Protein AF-R1I9J3-F1 (afdb_monomer_lite)

InterPro domains:
  IPR011990 Tetratricopeptide-like helical domain superfamily [G3DSA:1.25.40.10] (65-152)
  IPR011990 Tetratricopeptide-like helical domain superfamily [SSF48452] (68-140)

pLDDT: mean 86.49, std 15.7, range [35.75, 98.75]

Radius of gyration: 17.22 Å; chains: 1; bounding box: 37×26×60 Å

Structure (mmCIF, N/CA/C/O backbone):
data_AF-R1I9J3-F1
#
_entry.id   AF-R1I9J3-F1
#
loop_
_atom_site.group_PDB
_atom_site.id
_atom_site.type_symbol
_atom_site.label_atom_id
_atom_site.label_alt_id
_atom_site.label_comp_id
_atom_site.label_asym_id
_atom_site.label_entity_id
_atom_site.label_seq_id
_atom_site.pdbx_PDB_ins_code
_atom_site.Cartn_x
_atom_site.Cartn_y
_atom_site.Cartn_z
_atom_site.occupancy
_atom_site.B_iso_or_equiv
_atom_site.auth_seq_id
_atom_site.auth_comp_id
_atom_site.auth_asym_id
_atom_site.auth_atom_id
_atom_site.pdbx_PDB_model_num
ATOM 1 N N . MET A 1 1 ? 20.304 5.004 39.004 1.00 38.78 1 MET A N 1
ATOM 2 C CA . MET A 1 1 ? 19.943 3.640 39.435 1.00 38.78 1 MET A CA 1
ATOM 3 C C . MET A 1 1 ? 18.498 3.670 39.904 1.00 38.78 1 MET A C 1
ATOM 5 O O . MET A 1 1 ? 18.230 4.196 40.971 1.00 38.78 1 MET A O 1
ATOM 9 N N . VAL A 1 2 ? 17.581 3.205 39.056 1.00 35.75 2 VAL A N 1
ATOM 10 C CA . VAL A 1 2 ? 16.187 2.895 39.403 1.00 35.75 2 VAL A CA 1
ATOM 11 C C . VAL A 1 2 ? 15.937 1.510 38.824 1.00 35.75 2 VAL A C 1
ATOM 13 O O . VAL A 1 2 ? 16.112 1.295 37.626 1.00 35.75 2 VAL A O 1
ATOM 16 N N . THR A 1 3 ? 15.617 0.572 39.702 1.00 44.03 3 THR A N 1
ATOM 17 C CA . THR A 1 3 ? 15.319 -0.829 39.402 1.00 44.03 3 THR A CA 1
ATOM 18 C C . THR A 1 3 ? 13.827 -1.020 39.632 1.00 44.03 3 THR A C 1
ATOM 20 O O . THR A 1 3 ? 13.372 -0.599 40.685 1.00 44.03 3 THR A O 1
ATOM 23 N N . MET A 1 4 ? 13.100 -1.622 38.686 1.00 38.59 4 MET A N 1
ATOM 24 C CA . MET A 1 4 ? 11.904 -2.484 38.855 1.00 38.59 4 MET A CA 1
ATOM 25 C C . M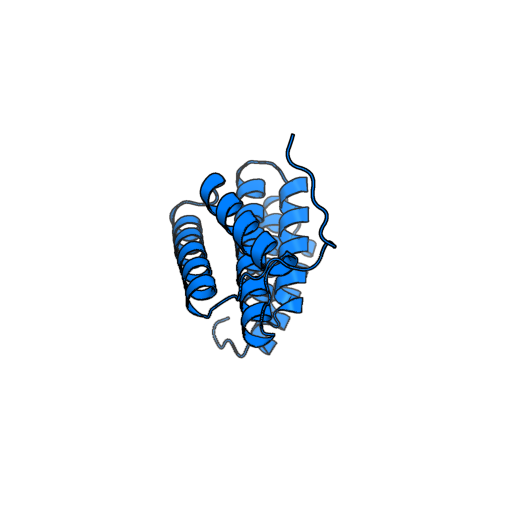ET A 1 4 ? 11.390 -2.812 37.435 1.00 38.59 4 MET A C 1
ATOM 27 O O . MET A 1 4 ? 11.070 -1.909 36.672 1.00 38.59 4 MET A O 1
ATOM 31 N N . THR A 1 5 ? 11.609 -4.021 36.906 1.00 52.53 5 THR A N 1
ATOM 32 C CA . THR A 1 5 ? 10.688 -5.182 36.939 1.00 52.53 5 THR A CA 1
ATOM 33 C C . THR A 1 5 ? 9.294 -4.910 36.356 1.00 52.53 5 THR A C 1
ATOM 35 O O . THR A 1 5 ? 8.484 -4.182 36.914 1.00 52.53 5 THR A O 1
ATOM 38 N N . GLY A 1 6 ? 8.980 -5.574 35.240 1.00 40.69 6 GLY A N 1
ATOM 39 C CA . GLY A 1 6 ? 7.630 -5.624 34.681 1.00 40.69 6 GLY A CA 1
ATOM 40 C C . GLY A 1 6 ? 7.613 -6.405 33.371 1.00 40.69 6 GLY A C 1
ATOM 41 O O . GLY A 1 6 ? 8.283 -6.023 32.422 1.00 40.69 6 GLY A O 1
ATOM 42 N N . LYS A 1 7 ? 6.906 -7.538 33.348 1.00 43.91 7 LYS A N 1
ATOM 43 C CA . LYS A 1 7 ? 6.732 -8.445 32.201 1.00 43.91 7 LYS A CA 1
ATOM 44 C C . LYS A 1 7 ? 6.439 -7.669 30.910 1.00 43.91 7 LYS A C 1
ATOM 46 O O . LYS A 1 7 ? 5.671 -6.716 30.959 1.00 43.91 7 LYS A O 1
ATOM 51 N N . GLY A 1 8 ? 6.988 -8.121 29.777 1.00 41.69 8 GLY A N 1
ATOM 52 C CA . GLY A 1 8 ? 6.741 -7.585 28.429 1.00 41.69 8 GLY A CA 1
ATOM 53 C C . GLY A 1 8 ? 5.302 -7.781 27.938 1.00 41.69 8 GLY A C 1
ATOM 54 O O . GLY A 1 8 ? 5.072 -8.436 26.928 1.00 41.69 8 GLY A O 1
ATOM 55 N N . GLY A 1 9 ? 4.335 -7.267 28.693 1.00 50.56 9 GLY A N 1
ATOM 56 C CA . GLY A 1 9 ? 2.970 -7.062 28.250 1.00 50.56 9 GLY A CA 1
ATOM 57 C C . GLY A 1 9 ? 2.849 -5.725 27.511 1.00 50.56 9 GLY A C 1
ATOM 58 O O . GLY A 1 9 ? 3.691 -4.842 27.707 1.00 50.56 9 GLY A O 1
ATOM 59 N N . PRO A 1 10 ? 1.820 -5.570 26.662 1.00 54.53 10 PRO A N 1
ATOM 60 C CA . PRO A 1 10 ? 1.532 -4.300 26.014 1.00 54.53 10 PRO A CA 1
ATOM 61 C C . PRO A 1 10 ? 1.416 -3.176 27.056 1.00 54.53 10 PRO A C 1
ATOM 63 O O . PRO A 1 10 ? 0.903 -3.387 28.159 1.00 54.53 10 PRO A O 1
ATOM 66 N N . LEU A 1 11 ? 1.914 -1.986 26.713 1.00 51.94 11 LEU A N 1
ATOM 67 C CA . LEU A 1 11 ? 1.723 -0.784 27.525 1.00 51.94 11 LEU A CA 1
ATOM 68 C C . LEU A 1 11 ? 0.212 -0.496 27.642 1.00 51.94 11 LEU A C 1
ATOM 70 O O . LEU A 1 11 ?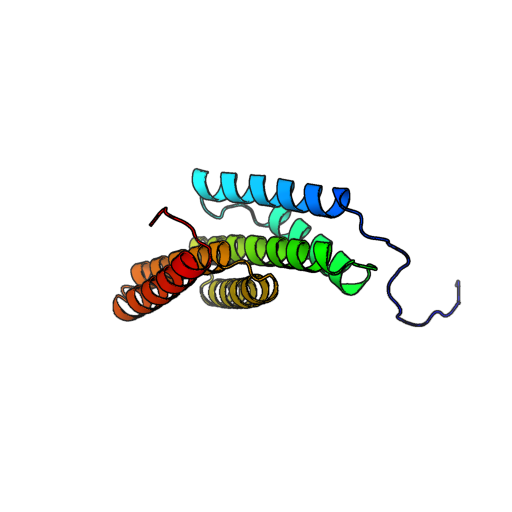 -0.546 -0.852 26.737 1.00 51.94 11 LEU A O 1
ATOM 74 N N . PRO A 1 12 ? -0.254 0.193 28.699 1.00 60.88 12 PRO A N 1
ATOM 75 C CA . PRO A 1 12 ? -1.664 0.546 28.880 1.00 60.88 12 PRO A CA 1
ATOM 76 C C . PRO A 1 12 ? -2.099 1.688 27.938 1.00 60.88 12 PRO A C 1
ATOM 78 O O . PRO A 1 12 ? -2.795 2.614 28.343 1.00 60.88 12 PRO A O 1
ATOM 81 N N . ILE A 1 13 ? -1.653 1.663 26.681 1.00 69.62 13 ILE A N 1
ATOM 82 C CA . ILE A 1 13 ? -2.106 2.573 25.635 1.00 69.62 13 ILE A CA 1
ATOM 83 C C . ILE A 1 13 ? -3.332 1.918 25.003 1.00 69.62 13 ILE A C 1
ATOM 85 O O . ILE A 1 13 ? -3.224 0.968 24.219 1.00 69.62 13 ILE A O 1
ATOM 89 N N . ASN A 1 14 ? -4.507 2.404 25.392 1.00 78.44 14 ASN A N 1
ATOM 90 C CA . ASN A 1 14 ? -5.755 2.066 24.724 1.00 78.44 14 ASN A CA 1
ATOM 91 C C . ASN A 1 14 ? -5.823 2.860 23.427 1.00 78.44 14 ASN A C 1
ATOM 93 O O . ASN A 1 14 ? -5.778 4.085 23.463 1.00 78.44 14 ASN A O 1
ATOM 97 N N . ILE A 1 15 ? -5.905 2.161 22.297 1.00 83.25 15 ILE A N 1
ATOM 98 C CA . ILE A 1 15 ? -5.995 2.830 21.000 1.00 83.25 15 ILE A CA 1
ATOM 99 C C . ILE A 1 15 ? -7.434 3.233 20.741 1.00 83.25 15 ILE A C 1
ATOM 101 O O . ILE A 1 15 ? -8.337 2.388 20.719 1.00 83.25 15 ILE A O 1
ATOM 105 N N . GLU A 1 16 ? -7.624 4.515 20.472 1.00 86.94 16 GLU A N 1
ATOM 106 C CA . GLU A 1 16 ? -8.917 5.076 20.148 1.00 86.94 16 GLU A CA 1
ATOM 107 C C . GLU A 1 16 ? -9.113 5.240 18.641 1.00 86.94 16 GLU A C 1
ATOM 109 O O . GLU A 1 16 ? -8.214 5.109 17.809 1.00 86.94 16 GLU A O 1
ATOM 114 N N . THR A 1 17 ? -10.357 5.529 18.264 1.00 89.94 17 THR A N 1
ATOM 115 C CA . THR A 1 17 ? -10.701 5.772 16.859 1.00 89.94 17 THR A CA 1
ATOM 116 C C . THR A 1 17 ? -10.001 7.017 16.306 1.00 89.94 17 THR A C 1
ATOM 118 O O . THR A 1 17 ? -9.671 7.022 15.120 1.00 89.94 17 THR A O 1
ATOM 121 N N . ALA A 1 18 ? -9.760 8.029 17.149 1.00 89.75 18 ALA A N 1
ATOM 122 C CA . ALA A 1 18 ? -9.068 9.261 16.778 1.00 89.75 18 ALA A CA 1
ATOM 123 C C . ALA A 1 18 ? -7.597 9.007 16.412 1.00 89.75 18 ALA A C 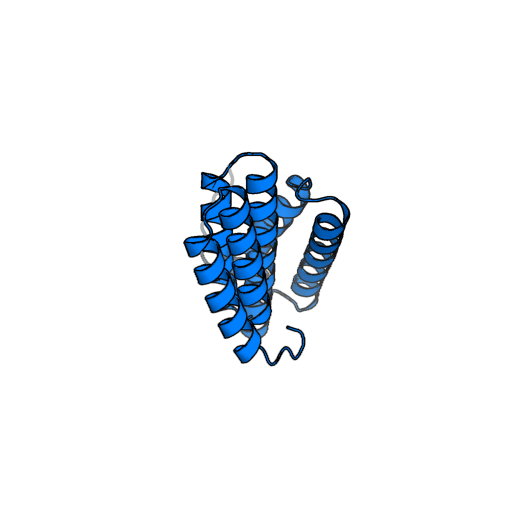1
ATOM 125 O O . ALA A 1 18 ? -7.174 9.427 15.340 1.00 89.75 18 ALA A O 1
ATOM 126 N N . ASP A 1 19 ? -6.867 8.210 17.205 1.00 88.56 19 ASP A N 1
ATOM 127 C CA . ASP A 1 19 ? -5.461 7.868 16.927 1.00 88.56 19 ASP A CA 1
ATOM 128 C C . ASP A 1 19 ? -5.284 7.240 15.536 1.00 88.56 19 ASP A C 1
ATOM 130 O O . ASP A 1 19 ? -4.354 7.547 14.788 1.00 88.56 19 ASP A O 1
ATOM 134 N N . VAL A 1 20 ? -6.203 6.341 15.172 1.00 92.12 20 VAL A N 1
ATOM 135 C CA . VAL A 1 20 ? -6.192 5.682 13.861 1.00 92.12 20 VAL A CA 1
ATOM 136 C C . VAL A 1 20 ? -6.599 6.654 12.753 1.00 92.12 20 VAL A C 1
ATOM 138 O O . VAL A 1 20 ? -6.000 6.625 11.679 1.00 92.12 20 VAL A O 1
ATOM 141 N N . ALA A 1 21 ? -7.580 7.525 13.006 1.00 93.44 21 ALA A N 1
ATOM 142 C CA . ALA A 1 21 ? -8.034 8.523 12.039 1.00 93.44 21 ALA A CA 1
ATOM 143 C C . ALA A 1 21 ? -6.932 9.540 11.694 1.00 93.44 21 ALA A C 1
ATOM 145 O O . ALA A 1 21 ? -6.765 9.879 10.523 1.00 93.44 21 ALA A O 1
ATOM 146 N N . ASP A 1 22 ? -6.132 9.964 12.673 1.00 92.31 22 ASP A N 1
ATOM 147 C CA . ASP A 1 22 ? -5.004 10.874 12.451 1.00 92.31 22 ASP A CA 1
ATOM 148 C C . ASP A 1 22 ? -3.932 10.242 11.556 1.00 92.31 22 ASP A C 1
ATOM 150 O O . ASP A 1 22 ? -3.393 10.887 10.650 1.00 92.31 22 ASP A O 1
ATOM 154 N N . LEU A 1 23 ? -3.651 8.950 11.751 1.00 94.00 23 LEU A N 1
ATOM 155 C CA . LEU A 1 23 ? -2.733 8.209 10.887 1.00 94.00 23 LEU A CA 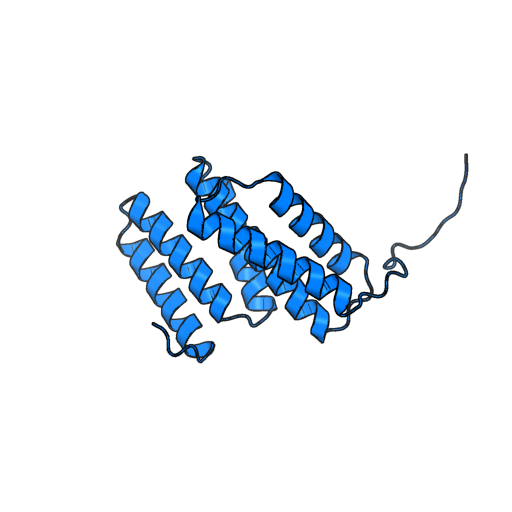1
ATOM 156 C C . LEU A 1 23 ? -3.297 8.040 9.473 1.00 94.00 23 LEU A C 1
ATOM 158 O O . LEU A 1 23 ? -2.574 8.252 8.502 1.00 94.00 23 LEU A O 1
ATOM 162 N N . GLU A 1 24 ? -4.578 7.701 9.333 1.00 95.38 24 GLU A N 1
ATOM 163 C CA . GLU A 1 24 ? -5.248 7.613 8.030 1.00 95.38 24 GLU A CA 1
ATOM 164 C C . GLU A 1 24 ? -5.205 8.953 7.281 1.00 95.38 24 GLU A C 1
ATOM 166 O O . GLU A 1 24 ? -4.897 8.980 6.085 1.00 95.38 24 GLU A O 1
ATOM 171 N N . ALA A 1 25 ? -5.447 10.066 7.980 1.00 94.25 25 ALA A N 1
ATOM 172 C CA . ALA A 1 25 ? -5.349 11.411 7.424 1.00 94.25 25 ALA A CA 1
ATOM 173 C C . ALA A 1 25 ? -3.916 11.732 6.974 1.00 94.25 25 ALA A C 1
ATOM 175 O O . ALA A 1 25 ? -3.713 12.189 5.845 1.00 94.25 25 ALA A O 1
ATOM 176 N N . ALA A 1 26 ? -2.914 11.428 7.805 1.00 92.00 26 ALA A N 1
ATOM 177 C CA . ALA A 1 26 ? -1.506 11.618 7.462 1.00 92.00 26 ALA A CA 1
ATOM 178 C C . ALA A 1 26 ? -1.114 10.828 6.201 1.00 92.00 26 ALA A C 1
ATOM 180 O O . ALA A 1 26 ? -0.499 11.380 5.286 1.00 92.00 26 ALA A O 1
ATOM 181 N N . VAL A 1 27 ? -1.524 9.560 6.099 1.00 92.56 27 VAL A N 1
ATOM 182 C CA . VAL A 1 27 ? -1.301 8.746 4.893 1.00 92.56 27 VAL A CA 1
ATOM 183 C C . VAL A 1 27 ? -2.043 9.311 3.685 1.00 92.56 27 VAL A C 1
ATOM 185 O O . VAL A 1 27 ? -1.485 9.344 2.589 1.00 92.56 27 VAL A O 1
ATOM 188 N N . GLY A 1 28 ? -3.270 9.805 3.864 1.00 92.44 28 GLY A N 1
ATOM 189 C CA . GLY A 1 28 ? -4.022 10.481 2.808 1.00 92.44 28 GLY A CA 1
ATOM 190 C C . GLY A 1 28 ? -3.267 11.674 2.217 1.00 92.44 28 GLY A C 1
ATOM 191 O O . GLY A 1 28 ? -3.193 11.806 0.993 1.00 92.44 28 GLY A O 1
ATOM 192 N N . VAL A 1 29 ? -2.642 12.494 3.068 1.00 90.88 29 VAL A N 1
ATOM 193 C CA . VAL A 1 29 ? -1.789 13.616 2.644 1.00 90.88 29 VAL A CA 1
ATOM 194 C C . VAL A 1 29 ? -0.567 13.120 1.871 1.00 90.88 29 VAL A C 1
ATOM 196 O O . VAL A 1 29 ? -0.297 13.624 0.780 1.00 90.88 29 VAL A O 1
ATOM 199 N N . LEU A 1 30 ? 0.139 12.109 2.387 1.00 89.31 30 LEU A N 1
ATOM 200 C CA . LEU A 1 30 ? 1.318 11.537 1.726 1.00 89.31 30 LEU A CA 1
ATOM 201 C C . LEU A 1 30 ? 0.979 10.951 0.352 1.00 89.31 30 LEU A C 1
ATOM 203 O O . LEU A 1 30 ? 1.691 11.201 -0.616 1.00 89.31 30 LEU A O 1
ATOM 207 N N . ARG A 1 31 ? -0.146 10.243 0.235 1.00 88.75 31 ARG A N 1
ATOM 208 C CA . ARG A 1 31 ? -0.626 9.685 -1.034 1.00 88.75 31 ARG A CA 1
ATOM 209 C C . ARG A 1 31 ? -0.966 10.777 -2.044 1.00 88.75 31 ARG A C 1
ATOM 211 O O . ARG A 1 31 ? -0.637 10.667 -3.221 1.00 88.75 31 ARG A O 1
ATOM 218 N N . ALA A 1 32 ? -1.620 11.845 -1.591 1.00 88.38 32 ALA A N 1
ATOM 219 C CA . ALA A 1 32 ? -1.938 12.979 -2.448 1.00 88.38 32 ALA A CA 1
ATOM 220 C C . ALA A 1 32 ? -0.673 13.712 -2.925 1.00 88.38 32 ALA A C 1
ATOM 222 O O . ALA A 1 32 ? -0.649 14.214 -4.047 1.00 88.38 32 ALA A O 1
ATOM 223 N N . LEU A 1 33 ? 0.367 13.781 -2.090 1.00 84.56 33 LEU A N 1
ATOM 224 C CA . LEU A 1 33 ? 1.670 14.327 -2.466 1.00 84.56 33 LEU A CA 1
ATOM 225 C C . LEU A 1 33 ? 2.391 13.430 -3.477 1.00 84.56 33 LEU A C 1
ATOM 227 O O . LEU A 1 33 ? 2.812 13.942 -4.510 1.00 84.56 33 LEU A O 1
ATOM 231 N N . ASP A 1 34 ? 2.452 12.120 -3.231 1.00 83.88 34 ASP A N 1
ATOM 232 C CA . ASP A 1 34 ? 3.030 11.122 -4.144 1.00 83.88 34 ASP A CA 1
ATOM 233 C C . ASP A 1 34 ? 2.409 11.214 -5.545 1.00 83.88 34 ASP A C 1
ATOM 235 O O . ASP A 1 34 ? 3.120 11.309 -6.541 1.00 83.88 34 ASP A O 1
ATOM 239 N N . TYR A 1 35 ? 1.080 11.324 -5.641 1.00 82.25 35 TYR A N 1
ATOM 240 C CA . TYR A 1 35 ? 0.411 11.494 -6.935 1.00 82.25 35 TYR A CA 1
ATOM 241 C C . TYR A 1 35 ? 0.722 12.814 -7.646 1.00 82.25 35 TYR A C 1
ATOM 243 O O . TYR A 1 35 ? 0.668 12.858 -8.873 1.00 82.25 35 TYR A O 1
ATOM 251 N N . ARG A 1 36 ? 1.019 13.891 -6.910 1.00 81.88 36 ARG A N 1
ATOM 252 C CA . ARG A 1 36 ? 1.331 15.198 -7.512 1.00 81.88 36 ARG A CA 1
ATOM 253 C C . ARG A 1 36 ? 2.806 15.365 -7.861 1.00 81.88 36 ARG A C 1
ATOM 255 O O . ARG A 1 36 ? 3.109 16.102 -8.790 1.00 81.88 36 ARG A O 1
ATOM 262 N N . GLN A 1 37 ? 3.703 14.768 -7.079 1.00 77.75 37 GLN A N 1
ATOM 263 C CA . GLN A 1 37 ? 5.131 15.107 -7.075 1.00 77.75 37 GLN A CA 1
ATOM 264 C C . GLN A 1 37 ? 6.059 13.889 -7.227 1.00 77.75 37 GLN A C 1
ATOM 266 O O . GLN A 1 37 ? 7.262 14.079 -7.375 1.00 77.75 37 GLN A O 1
ATOM 271 N N . GLY A 1 38 ? 5.536 12.658 -7.211 1.00 73.06 38 GLY A N 1
ATOM 272 C CA . GLY A 1 38 ? 6.336 11.428 -7.167 1.00 73.06 38 GLY A CA 1
ATOM 273 C C . GLY A 1 38 ? 6.867 11.101 -5.765 1.00 73.06 38 GLY A C 1
ATOM 274 O O . GLY A 1 38 ? 6.515 11.754 -4.778 1.00 73.06 38 GLY A O 1
ATOM 275 N N . GLY A 1 39 ? 7.731 10.086 -5.665 1.00 67.38 39 GLY A N 1
ATOM 276 C CA . GLY A 1 39 ? 8.137 9.458 -4.404 1.00 67.38 39 GLY A CA 1
ATOM 277 C C . GLY A 1 39 ? 9.070 10.252 -3.471 1.00 67.38 39 GLY A C 1
ATOM 278 O O . GLY A 1 39 ? 9.764 9.647 -2.664 1.00 67.38 39 GLY A O 1
ATOM 279 N N . GLY A 1 40 ? 9.128 11.582 -3.505 1.00 66.38 40 GLY A N 1
ATOM 280 C CA . GLY A 1 40 ? 10.146 12.380 -2.791 1.00 66.38 40 GLY A CA 1
ATOM 281 C C . GLY A 1 40 ? 10.083 12.452 -1.246 1.00 66.38 40 GLY A C 1
ATOM 282 O O . GLY A 1 40 ? 10.848 13.216 -0.656 1.00 66.38 40 GLY A O 1
ATOM 283 N N . PHE A 1 41 ? 9.206 11.712 -0.548 1.00 67.19 41 PHE A N 1
ATOM 284 C CA . PHE A 1 41 ? 8.838 11.995 0.858 1.00 67.19 41 PHE A CA 1
ATOM 285 C C . PHE A 1 41 ? 9.175 10.872 1.859 1.00 67.19 41 PHE A C 1
ATOM 287 O O . PHE A 1 41 ? 8.301 10.148 2.332 1.00 67.19 41 PHE A O 1
ATOM 294 N N . CYS A 1 42 ? 10.446 10.751 2.260 1.00 66.88 42 CYS A N 1
ATOM 295 C CA . CYS A 1 42 ? 10.888 9.647 3.130 1.00 66.88 42 CYS A CA 1
ATOM 296 C C . CYS A 1 42 ? 10.617 9.850 4.640 1.00 66.88 42 CYS A C 1
ATOM 298 O O . CYS A 1 42 ? 10.191 8.921 5.327 1.00 66.88 42 CYS A O 1
ATOM 300 N N . ARG A 1 43 ? 10.856 11.049 5.200 1.00 70.38 43 ARG A N 1
ATOM 301 C CA . ARG A 1 43 ? 10.831 11.252 6.670 1.00 70.38 43 ARG A CA 1
ATOM 302 C C . ARG A 1 43 ? 9.439 11.099 7.289 1.00 70.38 43 ARG A C 1
ATOM 304 O O . ARG A 1 43 ? 9.300 10.423 8.308 1.00 70.38 43 ARG A O 1
ATOM 311 N N . ASP A 1 44 ? 8.421 11.695 6.675 1.00 80.00 44 ASP A N 1
ATOM 312 C CA . ASP A 1 44 ? 7.051 11.627 7.192 1.00 80.00 44 ASP A CA 1
ATOM 313 C C . ASP A 1 44 ? 6.456 10.223 7.069 1.00 80.00 44 ASP A C 1
ATOM 315 O O . ASP A 1 44 ? 5.850 9.733 8.020 1.00 80.00 44 ASP A O 1
ATOM 319 N N . ALA A 1 45 ? 6.724 9.526 5.962 1.00 80.31 45 ALA A N 1
ATOM 320 C CA . ALA A 1 45 ? 6.335 8.131 5.787 1.00 80.31 45 ALA A CA 1
ATOM 321 C C . ALA A 1 45 ? 6.971 7.222 6.857 1.00 80.31 45 ALA A C 1
ATOM 323 O O . ALA A 1 45 ? 6.273 6.446 7.507 1.00 80.31 45 ALA A O 1
ATOM 324 N N . VAL A 1 46 ? 8.275 7.360 7.125 1.00 82.75 46 VAL A N 1
ATOM 325 C CA . 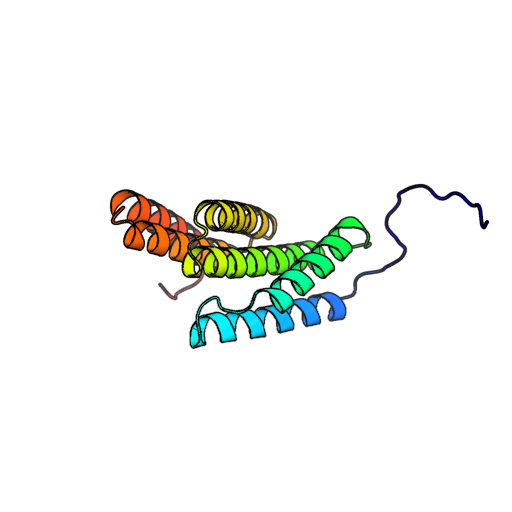VAL A 1 46 ? 8.959 6.585 8.180 1.00 82.75 46 VAL A CA 1
ATOM 326 C C . VAL A 1 46 ? 8.349 6.839 9.561 1.00 82.75 46 VAL A C 1
ATOM 328 O O . VAL A 1 46 ? 8.183 5.895 10.338 1.00 82.75 46 VAL A O 1
ATOM 331 N N . ARG A 1 47 ? 7.969 8.087 9.867 1.00 86.00 47 ARG A N 1
ATOM 332 C CA . ARG A 1 47 ? 7.281 8.423 11.120 1.00 86.00 47 ARG A CA 1
ATOM 333 C C . ARG A 1 47 ? 5.944 7.691 11.238 1.00 86.00 47 ARG A C 1
ATOM 335 O O . ARG A 1 47 ? 5.699 7.089 12.281 1.00 86.00 47 ARG A O 1
ATOM 342 N N . VAL A 1 48 ? 5.127 7.674 10.183 1.00 83.88 48 VAL A N 1
ATOM 343 C CA . VAL A 1 48 ? 3.847 6.945 10.191 1.00 83.88 48 VAL A CA 1
ATOM 344 C C . VAL A 1 48 ? 4.065 5.439 10.377 1.00 83.88 48 VAL A C 1
ATOM 346 O O . VAL A 1 48 ? 3.402 4.847 11.230 1.00 83.88 48 VAL A O 1
ATOM 349 N N . VAL A 1 49 ? 5.031 4.821 9.674 1.00 86.06 49 VAL A N 1
ATOM 350 C CA . VAL A 1 49 ? 5.365 3.391 9.871 1.00 86.06 49 VAL A CA 1
ATOM 351 C C . VAL A 1 49 ? 5.713 3.113 11.326 1.00 86.06 49 VAL A C 1
ATOM 353 O O . VAL A 1 49 ? 5.194 2.162 11.915 1.00 86.06 49 VAL A O 1
ATOM 356 N N . LYS A 1 50 ? 6.593 3.934 11.910 1.00 86.06 50 LYS A N 1
ATOM 357 C CA . LYS A 1 50 ? 7.056 3.750 13.285 1.00 86.06 50 LYS A CA 1
ATOM 358 C C . LYS A 1 50 ? 5.888 3.827 14.264 1.00 86.06 50 LYS A C 1
ATOM 360 O O . LYS A 1 50 ? 5.735 2.920 15.077 1.00 86.06 50 LYS A O 1
ATOM 365 N N . THR A 1 51 ? 5.060 4.865 14.167 1.00 83.75 51 THR A N 1
ATOM 366 C CA . THR A 1 51 ? 3.918 5.053 15.068 1.00 83.75 51 THR A CA 1
ATOM 367 C C . THR A 1 51 ? 2.921 3.905 14.939 1.00 83.75 51 THR A C 1
ATOM 369 O O . THR A 1 51 ? 2.626 3.249 15.934 1.00 83.75 51 THR A O 1
ATOM 372 N N . ALA A 1 52 ? 2.470 3.581 13.725 1.00 81.50 52 ALA A N 1
ATOM 373 C CA . ALA A 1 52 ? 1.496 2.511 13.511 1.00 81.50 52 ALA A CA 1
ATOM 374 C C . ALA A 1 52 ? 2.025 1.122 13.934 1.00 81.50 52 ALA A C 1
ATOM 376 O O . ALA A 1 52 ? 1.277 0.325 14.500 1.00 81.50 52 ALA A O 1
ATOM 377 N N . SER A 1 53 ? 3.320 0.840 13.737 1.00 86.31 53 SER A N 1
ATOM 378 C CA . SER A 1 53 ? 3.937 -0.417 14.193 1.00 86.31 53 SER A CA 1
ATOM 379 C C . SER A 1 53 ? 3.999 -0.511 15.717 1.00 86.31 53 SER A C 1
ATOM 381 O O . SER A 1 53 ? 3.705 -1.563 16.281 1.00 86.31 53 SER A O 1
ATOM 383 N N . LEU A 1 54 ? 4.359 0.585 16.395 1.00 86.25 54 LEU A N 1
ATOM 384 C CA . LEU A 1 54 ? 4.390 0.629 17.858 1.00 86.25 54 LEU A CA 1
ATOM 385 C C . LEU A 1 54 ? 2.992 0.437 18.445 1.00 86.25 54 LEU A C 1
ATOM 387 O O . LEU A 1 54 ? 2.836 -0.329 19.390 1.00 86.25 54 LEU A O 1
ATOM 391 N N . LEU A 1 55 ? 1.985 1.072 17.848 1.00 83.25 55 LEU A N 1
ATOM 392 C CA . LEU A 1 55 ? 0.586 0.918 18.229 1.00 83.25 55 LEU A CA 1
ATOM 393 C C . LEU A 1 55 ? 0.108 -0.537 18.103 1.00 83.25 55 LEU A C 1
ATOM 395 O O . LEU A 1 55 ? -0.471 -1.075 19.042 1.00 83.25 55 LEU A O 1
ATOM 399 N N . LEU A 1 56 ? 0.401 -1.211 16.988 1.00 83.94 56 LEU A N 1
ATOM 400 C CA . LEU A 1 56 ? 0.022 -2.617 16.805 1.00 83.94 56 LEU A CA 1
ATOM 401 C C . LEU A 1 56 ? 0.752 -3.584 17.743 1.00 83.94 56 LEU A C 1
ATOM 403 O O . LEU A 1 56 ? 0.179 -4.616 18.096 1.00 83.94 56 LEU A O 1
ATOM 407 N N . HIS A 1 57 ? 2.003 -3.285 18.103 1.00 85.31 57 HIS A N 1
ATOM 408 C CA . HIS A 1 57 ? 2.825 -4.173 18.925 1.00 85.31 57 HIS A CA 1
ATOM 409 C C . HIS A 1 57 ? 2.605 -3.975 20.430 1.00 85.31 57 HIS A C 1
ATOM 411 O O . HIS A 1 57 ? 2.584 -4.951 21.174 1.00 85.31 57 HIS A O 1
ATOM 417 N N . TRP A 1 58 ? 2.428 -2.727 20.871 1.00 83.06 58 TRP A N 1
ATOM 418 C CA . TRP A 1 58 ? 2.395 -2.364 22.290 1.00 83.06 58 TRP A CA 1
ATOM 419 C C . TRP A 1 58 ? 1.050 -1.833 22.779 1.00 83.06 58 TRP A C 1
ATOM 421 O O . TRP A 1 58 ? 0.896 -1.677 23.986 1.00 83.06 58 TRP A O 1
ATOM 431 N N . GLY A 1 59 ? 0.102 -1.527 21.891 1.00 81.81 59 GLY A N 1
ATOM 432 C CA . GLY A 1 59 ? -1.222 -1.036 22.267 1.00 81.81 59 GLY A CA 1
ATOM 433 C C . GLY A 1 59 ? -2.247 -2.156 22.434 1.00 81.81 59 GLY A C 1
ATOM 434 O O . GLY A 1 59 ? -2.175 -3.203 21.783 1.00 81.81 59 GLY A O 1
ATOM 435 N N . THR A 1 60 ? -3.264 -1.906 23.258 1.00 86.06 60 THR A N 1
ATOM 436 C CA . THR A 1 60 ? -4.482 -2.727 23.252 1.00 86.06 60 THR A CA 1
ATOM 437 C C . THR A 1 60 ? -5.366 -2.245 22.107 1.00 86.06 60 THR A C 1
ATOM 439 O O . THR A 1 60 ? -6.004 -1.196 22.195 1.00 86.06 60 THR A O 1
ATOM 442 N N . VAL A 1 61 ? -5.363 -2.995 21.000 1.00 86.06 61 VAL A N 1
ATOM 443 C CA . VAL A 1 61 ? -6.038 -2.610 19.751 1.00 86.06 61 VAL A CA 1
ATOM 444 C C . VAL A 1 61 ? -7.274 -3.482 19.519 1.00 86.06 61 VAL A C 1
ATOM 446 O O . VAL A 1 61 ? -7.111 -4.676 19.246 1.00 86.06 61 VAL A O 1
ATOM 449 N N . PRO A 1 62 ? -8.494 -2.912 19.562 1.00 89.38 62 PRO A N 1
ATOM 450 C CA . PRO A 1 62 ? -9.707 -3.607 19.138 1.00 89.38 62 PRO A CA 1
ATOM 451 C C . PRO A 1 62 ? -9.596 -4.099 17.690 1.00 89.38 62 PRO A C 1
ATOM 453 O O . PRO A 1 62 ? -9.067 -3.382 16.839 1.00 89.38 62 PRO A O 1
ATOM 456 N N . ASP A 1 63 ? -10.165 -5.262 17.368 1.00 87.06 63 ASP A N 1
ATOM 457 C CA . ASP A 1 63 ? -10.036 -5.881 16.034 1.00 87.06 63 ASP A CA 1
ATOM 458 C C . ASP A 1 63 ? -10.471 -4.957 14.890 1.00 87.06 63 ASP A C 1
ATOM 460 O O . ASP A 1 63 ? -9.793 -4.847 13.866 1.00 87.06 63 ASP A O 1
ATOM 464 N N . ARG A 1 64 ? -11.544 -4.184 15.107 1.00 85.00 64 ARG A N 1
ATOM 465 C CA . ARG A 1 64 ? -12.019 -3.172 14.147 1.00 85.00 64 ARG A CA 1
ATOM 466 C C . ARG A 1 64 ? -10.975 -2.092 13.827 1.00 85.00 64 ARG A C 1
ATOM 468 O O . ARG A 1 64 ? -10.954 -1.564 12.721 1.00 85.00 64 ARG A O 1
ATOM 475 N N . LEU A 1 65 ? -10.122 -1.740 14.791 1.00 92.88 65 LEU A N 1
ATOM 476 C CA . LEU A 1 65 ? -9.049 -0.754 14.624 1.00 92.88 65 LEU A CA 1
ATOM 477 C C . LEU A 1 65 ? -7.769 -1.406 14.099 1.00 92.88 65 LEU A C 1
ATOM 479 O O . LEU A 1 65 ? -7.002 -0.769 13.381 1.00 92.88 65 LEU A O 1
ATOM 483 N N . ARG A 1 66 ? -7.569 -2.697 14.382 1.00 93.12 66 ARG A N 1
ATOM 484 C CA . ARG A 1 66 ? -6.439 -3.476 13.878 1.00 93.12 66 ARG A CA 1
ATOM 485 C C . ARG A 1 66 ? -6.426 -3.519 12.353 1.00 93.12 66 ARG A C 1
ATOM 487 O O . ARG A 1 66 ? -5.393 -3.206 11.771 1.00 93.12 66 ARG A O 1
ATOM 494 N N . ALA A 1 67 ? -7.545 -3.838 11.699 1.00 93.62 67 ALA A N 1
ATOM 495 C CA . ALA A 1 67 ? -7.621 -3.867 10.230 1.00 93.62 67 ALA A CA 1
ATOM 496 C C . ALA A 1 67 ? -7.311 -2.495 9.593 1.00 93.62 67 ALA A C 1
ATOM 498 O O . ALA A 1 67 ? -6.609 -2.402 8.583 1.00 93.62 67 ALA A O 1
ATOM 499 N N . ARG A 1 68 ? -7.763 -1.410 10.231 1.00 95.50 68 ARG A N 1
ATOM 500 C CA . ARG A 1 68 ? -7.463 -0.034 9.808 1.00 95.50 68 ARG A CA 1
ATOM 501 C C . ARG A 1 68 ? -5.976 0.298 9.941 1.00 95.50 68 ARG A C 1
ATOM 503 O O . ARG A 1 68 ? -5.377 0.792 8.992 1.00 95.50 68 ARG A O 1
ATOM 510 N N . LEU A 1 69 ? -5.340 -0.062 11.056 1.00 95.00 69 LEU A N 1
ATOM 511 C CA . LEU A 1 69 ? -3.892 0.109 11.231 1.00 95.00 69 LEU A CA 1
ATOM 512 C C . LEU A 1 69 ? -3.068 -0.732 10.241 1.00 95.00 69 LEU A C 1
ATOM 514 O O . LEU A 1 69 ? -2.051 -0.251 9.741 1.00 95.00 69 LEU A O 1
ATOM 518 N N . HIS A 1 70 ? -3.510 -1.948 9.903 1.00 96.38 70 HIS A N 1
ATOM 519 C CA . HIS A 1 70 ? -2.878 -2.734 8.836 1.00 96.38 70 HIS A CA 1
ATOM 520 C C . HIS A 1 70 ? -3.018 -2.038 7.477 1.00 96.38 70 HIS A C 1
ATOM 522 O O . HIS A 1 70 ? -2.040 -1.973 6.738 1.00 96.38 70 HIS A O 1
ATOM 528 N N . THR A 1 71 ? -4.175 -1.432 7.178 1.00 96.69 71 THR A N 1
ATOM 529 C CA . THR A 1 71 ? -4.352 -0.595 5.977 1.00 96.69 71 THR A CA 1
ATOM 530 C C . THR A 1 71 ? -3.391 0.598 5.966 1.00 96.69 71 THR A C 1
ATOM 532 O O . THR A 1 71 ? -2.745 0.841 4.948 1.00 96.69 71 THR A O 1
ATOM 535 N N . VAL A 1 72 ? -3.243 1.315 7.087 1.00 96.38 72 VAL A N 1
ATOM 536 C CA . VAL A 1 72 ? -2.285 2.429 7.223 1.00 96.38 72 VAL A CA 1
ATOM 537 C C . VAL A 1 72 ? -0.863 1.954 6.928 1.00 96.38 72 VAL A C 1
ATOM 539 O O . VAL A 1 72 ? -0.175 2.546 6.099 1.00 96.38 72 VAL A O 1
ATOM 542 N N . LEU A 1 73 ? -0.413 0.869 7.566 1.00 96.81 73 LEU A N 1
ATOM 543 C CA . LEU A 1 73 ? 0.930 0.339 7.334 1.00 96.81 73 LEU A CA 1
ATOM 544 C C . LEU A 1 73 ? 1.123 -0.130 5.892 1.00 96.81 73 LEU A C 1
ATOM 546 O O . LEU A 1 73 ? 2.165 0.152 5.300 1.00 96.81 73 LEU A O 1
ATOM 550 N N . ALA A 1 74 ? 0.138 -0.831 5.329 1.00 97.62 74 ALA A N 1
ATOM 551 C CA . ALA A 1 74 ? 0.187 -1.314 3.959 1.00 97.62 74 ALA A CA 1
ATOM 552 C C . ALA A 1 74 ? 0.404 -0.159 2.980 1.00 97.62 74 ALA A C 1
ATOM 554 O O . ALA A 1 74 ? 1.290 -0.220 2.130 1.00 97.62 74 ALA A O 1
ATOM 555 N N . ASP A 1 75 ? -0.362 0.916 3.136 1.00 95.31 75 ASP A N 1
ATOM 556 C CA . ASP A 1 75 ? -0.304 2.039 2.214 1.00 95.31 75 ASP A CA 1
ATOM 557 C C . ASP A 1 75 ? 0.988 2.849 2.368 1.00 95.31 75 ASP A C 1
ATOM 559 O O . ASP A 1 75 ? 1.607 3.236 1.383 1.00 95.31 75 ASP A O 1
ATOM 563 N N . VAL A 1 76 ? 1.502 3.019 3.587 1.00 95.00 76 VAL A N 1
ATOM 564 C CA . VAL A 1 76 ? 2.808 3.674 3.758 1.00 95.00 76 VAL A CA 1
ATOM 565 C C . VAL A 1 76 ? 3.944 2.823 3.194 1.00 95.00 76 VAL A C 1
ATOM 567 O O . VAL A 1 76 ? 4.864 3.361 2.580 1.00 95.00 76 VAL A O 1
ATOM 570 N N . HIS A 1 77 ? 3.897 1.498 3.349 1.00 96.06 77 HIS A N 1
ATOM 571 C CA . HIS A 1 77 ? 4.861 0.611 2.697 1.00 96.06 77 HIS A CA 1
ATOM 572 C C . HIS A 1 77 ? 4.755 0.671 1.167 1.00 96.06 77 HIS A C 1
ATOM 574 O O . HIS A 1 77 ? 5.785 0.639 0.501 1.00 96.06 77 HIS A O 1
ATOM 580 N N . ASN A 1 78 ? 3.549 0.813 0.617 1.00 95.44 78 ASN A N 1
ATOM 581 C CA . ASN A 1 78 ? 3.320 1.015 -0.812 1.00 95.44 78 ASN A CA 1
ATOM 582 C C . ASN A 1 78 ? 3.963 2.319 -1.320 1.00 95.44 78 ASN A C 1
ATOM 584 O O . ASN A 1 78 ? 4.686 2.303 -2.315 1.00 95.44 78 ASN A O 1
ATOM 588 N N . LEU A 1 79 ? 3.766 3.428 -0.597 1.00 93.12 79 LEU A N 1
ATOM 589 C CA . LEU A 1 79 ? 4.396 4.719 -0.899 1.00 93.12 79 LEU A CA 1
ATOM 590 C C . LEU A 1 79 ? 5.923 4.633 -0.816 1.00 93.12 79 LEU A C 1
ATOM 592 O O . LEU A 1 79 ? 6.609 5.024 -1.753 1.00 93.12 79 LEU A O 1
ATOM 596 N N . LEU A 1 80 ? 6.458 4.043 0.257 1.00 92.50 80 LEU A N 1
ATOM 597 C CA . LEU A 1 80 ? 7.901 3.837 0.401 1.00 92.50 80 LEU A CA 1
ATOM 598 C C . LEU A 1 80 ? 8.460 2.943 -0.710 1.00 92.50 80 LEU A C 1
ATOM 600 O O . LEU A 1 80 ? 9.548 3.206 -1.199 1.00 92.50 80 LEU A O 1
ATOM 604 N N . GLY A 1 81 ? 7.734 1.909 -1.139 1.00 93.00 81 GLY A N 1
ATOM 605 C CA . GLY A 1 81 ? 8.148 1.081 -2.272 1.00 93.00 81 GLY A CA 1
ATOM 606 C C . GLY A 1 81 ? 8.284 1.889 -3.559 1.00 93.00 81 GLY A C 1
ATOM 607 O O . GLY A 1 81 ? 9.256 1.716 -4.291 1.00 93.00 81 GLY A O 1
ATOM 608 N N . TRP A 1 82 ? 7.353 2.813 -3.796 1.00 91.62 82 TRP A N 1
ATOM 609 C CA . TRP A 1 82 ? 7.399 3.714 -4.941 1.00 91.62 82 TRP A CA 1
ATOM 610 C C . TRP A 1 82 ? 8.553 4.723 -4.843 1.00 91.62 82 TRP A C 1
ATOM 612 O O . TRP A 1 82 ? 9.298 4.886 -5.801 1.00 91.62 82 TRP A O 1
ATOM 622 N N . THR A 1 83 ? 8.783 5.305 -3.664 1.00 90.62 83 THR A N 1
ATOM 623 C CA . THR A 1 83 ? 9.951 6.154 -3.370 1.00 90.62 83 THR A CA 1
ATOM 624 C C . THR A 1 83 ? 11.281 5.452 -3.631 1.00 90.62 83 THR A C 1
ATOM 626 O O . THR A 1 83 ? 12.157 6.000 -4.295 1.00 90.62 83 THR A O 1
ATOM 629 N N . GLU A 1 84 ? 11.458 4.244 -3.098 1.00 91.56 84 GLU A N 1
ATOM 630 C CA . GLU A 1 84 ? 12.692 3.470 -3.268 1.00 91.56 84 GLU A CA 1
ATOM 631 C C . GLU A 1 84 ? 12.919 3.152 -4.751 1.00 91.56 84 GLU A C 1
ATOM 633 O O . GLU A 1 84 ? 14.038 3.247 -5.245 1.00 91.56 84 GLU A O 1
ATOM 638 N N . PHE A 1 85 ? 11.850 2.850 -5.490 1.00 91.56 85 PHE A N 1
ATOM 639 C CA . PHE A 1 85 ? 11.922 2.640 -6.930 1.00 91.56 85 PHE A CA 1
ATOM 640 C C . PHE A 1 85 ? 12.330 3.917 -7.686 1.00 91.56 85 PHE A C 1
ATOM 642 O O . PHE A 1 85 ? 13.315 3.882 -8.421 1.00 91.56 85 PHE A O 1
ATOM 649 N N . ASP A 1 86 ? 11.651 5.044 -7.445 1.00 88.50 86 ASP A N 1
ATOM 650 C CA . ASP A 1 86 ? 11.946 6.342 -8.078 1.00 88.50 86 ASP A CA 1
ATOM 651 C C . ASP A 1 86 ? 13.381 6.826 -7.779 1.00 88.50 86 ASP A C 1
ATOM 653 O O . ASP A 1 86 ? 13.970 7.572 -8.560 1.00 88.50 86 ASP A O 1
ATOM 657 N N . THR A 1 87 ? 13.963 6.392 -6.656 1.00 89.06 87 THR A N 1
ATOM 658 C CA . THR A 1 87 ? 15.326 6.754 -6.227 1.00 89.06 87 THR A CA 1
ATOM 659 C C . THR A 1 87 ? 16.400 5.726 -6.599 1.00 89.06 87 THR A C 1
ATOM 661 O O . THR A 1 87 ? 17.553 5.891 -6.206 1.00 89.06 87 THR A O 1
ATOM 664 N N . GLY A 1 88 ? 16.064 4.689 -7.374 1.00 91.06 88 GLY A N 1
ATOM 665 C CA . GLY A 1 88 ? 17.041 3.724 -7.894 1.00 91.06 88 GLY A CA 1
ATOM 666 C C . GLY A 1 88 ? 17.410 2.587 -6.935 1.00 91.06 88 GLY A C 1
ATOM 667 O O . GLY A 1 88 ? 18.459 1.964 -7.092 1.00 91.06 88 GLY A O 1
ATOM 668 N N . HIS A 1 89 ? 16.551 2.272 -5.964 1.00 92.44 89 HIS A N 1
ATOM 669 C CA . HIS A 1 89 ? 16.737 1.204 -4.978 1.00 92.44 89 HIS A CA 1
ATOM 670 C C . HIS A 1 89 ? 15.747 0.037 -5.205 1.00 92.44 89 HIS A C 1
ATOM 672 O O . HIS A 1 89 ? 14.813 -0.170 -4.421 1.00 92.44 89 HIS A O 1
ATOM 678 N N . PRO A 1 90 ? 15.935 -0.795 -6.250 1.00 90.56 90 PRO A N 1
ATOM 679 C CA . PRO A 1 90 ? 14.950 -1.803 -6.656 1.00 90.56 90 PRO A CA 1
ATOM 680 C C . PRO A 1 90 ? 14.748 -2.929 -5.628 1.00 90.56 90 PRO A C 1
ATOM 682 O O . PRO A 1 90 ? 13.633 -3.422 -5.453 1.00 90.56 90 PRO A O 1
ATOM 685 N N . VAL A 1 91 ? 15.802 -3.337 -4.911 1.00 94.00 91 VAL A N 1
ATOM 686 C CA . VAL A 1 91 ? 15.696 -4.392 -3.886 1.00 94.00 91 VAL A CA 1
ATOM 687 C C . VAL A 1 91 ? 14.899 -3.909 -2.663 1.00 94.00 91 VAL A C 1
ATOM 689 O O . VAL A 1 91 ? 13.962 -4.611 -2.264 1.00 94.00 91 VAL A O 1
ATOM 692 N N . PRO A 1 92 ? 15.192 -2.730 -2.072 1.00 94.56 92 PRO A N 1
ATOM 693 C CA . PRO A 1 92 ? 14.318 -2.125 -1.070 1.00 94.56 92 PRO A CA 1
ATOM 694 C C . PRO A 1 92 ? 12.879 -1.940 -1.558 1.00 94.56 92 PRO A C 1
ATOM 696 O O . PRO A 1 92 ? 11.959 -2.350 -0.848 1.00 94.56 92 PRO A O 1
ATOM 699 N N . ALA A 1 93 ? 12.676 -1.427 -2.776 1.00 94.38 93 ALA A N 1
ATOM 700 C CA . ALA A 1 93 ? 11.347 -1.236 -3.354 1.00 94.38 93 ALA A CA 1
ATOM 701 C C . ALA A 1 93 ? 10.526 -2.534 -3.361 1.00 94.38 93 ALA A C 1
ATOM 703 O O . ALA A 1 93 ? 9.414 -2.575 -2.829 1.00 94.38 93 ALA A O 1
ATOM 704 N N . ARG A 1 94 ? 11.104 -3.631 -3.869 1.00 94.62 94 ARG A N 1
ATOM 705 C CA . ARG A 1 94 ? 10.454 -4.950 -3.896 1.00 94.62 94 ARG A CA 1
ATOM 706 C C . ARG A 1 94 ? 10.025 -5.408 -2.502 1.00 94.62 94 ARG A C 1
ATOM 708 O O . ARG A 1 94 ? 8.868 -5.771 -2.311 1.00 94.62 94 ARG A O 1
ATOM 715 N N . ARG A 1 95 ? 10.919 -5.328 -1.510 1.00 96.88 95 ARG A N 1
ATOM 716 C CA . ARG A 1 95 ? 10.610 -5.717 -0.120 1.00 96.88 95 ARG A CA 1
ATOM 717 C C . ARG A 1 95 ? 9.482 -4.874 0.478 1.00 96.88 95 ARG A C 1
ATOM 719 O O . ARG A 1 95 ? 8.660 -5.384 1.239 1.00 96.88 95 ARG A O 1
ATOM 726 N N . ARG A 1 96 ? 9.438 -3.578 0.153 1.00 96.19 96 ARG A N 1
ATOM 727 C CA . ARG A 1 96 ? 8.375 -2.672 0.605 1.00 96.19 96 ARG A CA 1
ATOM 728 C C . ARG A 1 96 ? 7.028 -3.043 -0.010 1.00 96.19 96 ARG A C 1
ATOM 730 O O . ARG A 1 96 ? 6.060 -3.148 0.739 1.00 96.19 96 ARG A O 1
ATOM 737 N N . PHE A 1 97 ? 6.973 -3.323 -1.312 1.00 97.69 97 PHE A N 1
ATOM 738 C CA . PHE A 1 97 ? 5.742 -3.774 -1.969 1.00 97.69 97 PHE A CA 1
ATOM 739 C C . PHE A 1 97 ? 5.263 -5.142 -1.468 1.00 97.69 97 PHE A C 1
ATOM 741 O O . PHE A 1 97 ? 4.072 -5.307 -1.219 1.00 97.69 97 PHE A O 1
ATOM 748 N N . GLU A 1 98 ? 6.165 -6.101 -1.240 1.00 98.12 98 GLU A N 1
ATOM 749 C CA . GLU A 1 98 ? 5.821 -7.402 -0.643 1.00 98.12 98 GLU A CA 1
ATOM 750 C C . GLU A 1 98 ? 5.187 -7.230 0.743 1.00 98.12 98 GLU A C 1
ATOM 752 O O . GLU A 1 98 ? 4.144 -7.819 1.040 1.00 98.12 98 GLU A O 1
ATOM 757 N N . ARG A 1 99 ? 5.772 -6.364 1.583 1.00 98.06 99 ARG A N 1
ATOM 758 C CA . ARG A 1 99 ? 5.211 -6.058 2.902 1.00 98.06 99 ARG A CA 1
ATOM 759 C C . ARG A 1 99 ? 3.853 -5.364 2.795 1.00 98.06 99 ARG A C 1
ATOM 761 O O . ARG A 1 99 ? 2.951 -5.708 3.556 1.00 98.06 99 ARG A O 1
ATOM 768 N N . ALA A 1 100 ? 3.703 -4.428 1.859 1.00 98.25 100 ALA A N 1
ATOM 769 C CA . ALA A 1 100 ? 2.442 -3.740 1.601 1.00 98.25 100 ALA A CA 1
ATOM 770 C C . ALA A 1 100 ? 1.327 -4.718 1.202 1.00 98.25 100 ALA A C 1
ATOM 772 O O . ALA A 1 100 ? 0.230 -4.638 1.749 1.00 98.25 100 ALA A O 1
ATOM 773 N N . LEU A 1 101 ? 1.613 -5.671 0.305 1.00 98.62 101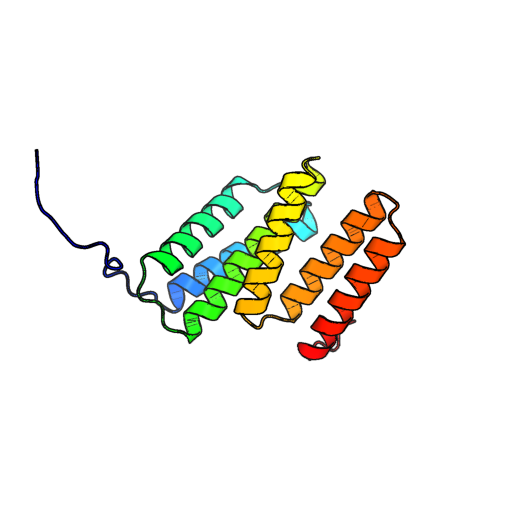 LEU A N 1
ATOM 774 C CA . LEU A 1 101 ? 0.651 -6.690 -0.126 1.00 98.62 101 LEU A CA 1
ATOM 775 C C . LEU A 1 101 ? 0.191 -7.575 1.034 1.00 98.62 101 LEU A C 1
ATOM 777 O O . LEU A 1 101 ? -1.011 -7.776 1.192 1.00 98.62 101 LEU A O 1
ATOM 781 N N . GLY A 1 102 ? 1.125 -8.064 1.857 1.00 98.25 102 GLY A N 1
ATOM 782 C CA . GLY A 1 102 ? 0.787 -8.888 3.022 1.00 98.25 102 GLY A CA 1
ATOM 783 C C . GLY A 1 102 ? -0.135 -8.153 3.997 1.00 98.25 102 GLY A C 1
ATOM 784 O O . GLY A 1 102 ? -1.195 -8.659 4.350 1.00 98.25 102 GLY A O 1
ATOM 785 N N . LEU A 1 103 ? 0.213 -6.912 4.345 1.00 98.25 103 LEU A N 1
ATOM 786 C CA . LEU A 1 103 ? -0.581 -6.083 5.255 1.00 98.25 103 LEU A CA 1
ATOM 787 C C . LEU A 1 103 ? -1.957 -5.711 4.676 1.00 98.25 103 LEU A C 1
ATOM 789 O O . LEU A 1 103 ? -2.948 -5.696 5.402 1.00 98.25 103 LEU A O 1
ATOM 793 N N . ALA A 1 104 ? -2.043 -5.415 3.375 1.00 98.00 104 ALA A N 1
ATOM 794 C CA . ALA A 1 104 ? -3.315 -5.102 2.724 1.00 98.00 104 ALA A CA 1
ATOM 795 C C . ALA A 1 104 ? -4.242 -6.327 2.673 1.00 98.00 104 ALA A C 1
ATOM 797 O O . ALA A 1 104 ? -5.449 -6.186 2.874 1.00 98.00 104 ALA A O 1
ATOM 798 N N . ALA A 1 105 ? -3.680 -7.520 2.450 1.00 96.62 105 ALA A N 1
ATOM 799 C CA . ALA A 1 105 ? -4.418 -8.777 2.501 1.00 96.62 105 ALA A CA 1
ATOM 800 C C . ALA A 1 105 ? -4.904 -9.093 3.926 1.00 96.62 105 ALA A C 1
ATOM 802 O O . ALA A 1 105 ? -6.080 -9.401 4.105 1.00 96.62 105 ALA A O 1
ATOM 803 N N . GLU A 1 106 ? -4.045 -8.934 4.940 1.00 95.94 106 GLU A N 1
ATOM 804 C CA . GLU A 1 106 ? -4.412 -9.068 6.361 1.00 95.94 106 GLU A CA 1
ATOM 805 C C . GLU A 1 106 ? -5.526 -8.087 6.766 1.00 95.94 106 GLU A C 1
ATOM 807 O O . GLU A 1 106 ? -6.401 -8.425 7.561 1.00 95.94 106 GLU A O 1
ATOM 812 N N . ALA A 1 107 ? -5.534 -6.883 6.189 1.00 95.75 107 ALA A N 1
ATOM 813 C CA . ALA A 1 107 ? -6.577 -5.885 6.407 1.00 95.75 107 ALA A CA 1
ATOM 814 C C . ALA A 1 107 ? -7.888 -6.152 5.640 1.00 95.75 107 ALA A C 1
ATOM 816 O O . ALA A 1 107 ? -8.858 -5.423 5.847 1.00 95.75 107 ALA A O 1
ATOM 817 N N . GLY A 1 108 ? -7.919 -7.119 4.715 1.00 95.81 108 GLY A N 1
ATOM 818 C CA . GLY A 1 108 ? -9.045 -7.321 3.795 1.00 95.81 108 GLY A CA 1
ATOM 819 C C . GLY A 1 108 ? -9.260 -6.158 2.816 1.00 95.81 108 GLY A C 1
ATOM 820 O O . GLY A 1 108 ? -10.365 -5.959 2.313 1.00 95.81 108 GLY A O 1
ATOM 821 N N . ASN A 1 109 ? -8.227 -5.353 2.548 1.00 96.44 109 ASN A N 1
ATOM 822 C CA . ASN A 1 109 ? -8.327 -4.154 1.719 1.00 96.44 109 ASN A CA 1
ATOM 823 C C . ASN A 1 109 ? -7.973 -4.449 0.254 1.00 96.44 109 ASN A C 1
ATOM 825 O O . ASN A 1 109 ? -6.903 -4.091 -0.245 1.00 96.44 109 ASN A O 1
ATOM 829 N N . ASP A 1 110 ? -8.903 -5.090 -0.453 1.00 97.12 110 ASP A N 1
ATOM 830 C CA . ASP A 1 110 ? -8.712 -5.503 -1.848 1.00 97.12 110 ASP A CA 1
ATOM 831 C C . ASP A 1 110 ? -8.497 -4.326 -2.822 1.00 97.12 110 ASP A C 1
ATOM 833 O O . ASP A 1 110 ? -7.811 -4.472 -3.835 1.00 97.12 110 ASP A O 1
ATOM 837 N N . SER A 1 111 ? -9.019 -3.134 -2.509 1.00 96.62 111 SER A N 1
ATOM 838 C CA . SER A 1 111 ? -8.750 -1.923 -3.300 1.00 96.62 111 SER A CA 1
ATOM 839 C C . SER A 1 111 ? -7.280 -1.504 -3.211 1.00 96.62 111 SER A C 1
ATOM 841 O O . SER A 1 111 ? -6.682 -1.123 -4.220 1.00 96.62 111 SER A O 1
ATOM 843 N N . LEU A 1 112 ? -6.673 -1.599 -2.025 1.00 96.62 112 LEU A N 1
ATOM 844 C CA . LEU A 1 112 ? -5.252 -1.315 -1.846 1.00 96.62 112 LEU A CA 1
ATOM 845 C C . LEU A 1 112 ? -4.377 -2.416 -2.461 1.00 96.62 112 LEU A C 1
ATOM 847 O O . LEU A 1 112 ? -3.396 -2.097 -3.129 1.00 96.62 112 LEU A O 1
ATOM 851 N N . VAL A 1 113 ? -4.770 -3.690 -2.336 1.00 98.44 113 VAL A N 1
ATOM 852 C CA . VAL A 1 113 ? -4.114 -4.808 -3.045 1.00 98.44 113 VAL A CA 1
ATOM 853 C C . VAL A 1 113 ? -4.090 -4.548 -4.556 1.00 98.44 113 VAL A C 1
ATOM 855 O O . VAL A 1 113 ? -3.045 -4.686 -5.195 1.00 98.44 113 VAL A O 1
ATOM 858 N N . ALA A 1 114 ? -5.211 -4.101 -5.133 1.00 98.00 114 ALA A N 1
ATOM 859 C CA . ALA A 1 114 ? -5.285 -3.739 -6.545 1.00 98.00 114 ALA A CA 1
ATOM 860 C C . ALA A 1 114 ? -4.318 -2.601 -6.918 1.00 98.00 114 ALA A C 1
ATOM 862 O O . ALA A 1 114 ? -3.616 -2.696 -7.927 1.00 98.00 114 ALA A O 1
ATOM 863 N N . ASN A 1 115 ? -4.245 -1.548 -6.096 1.00 96.06 115 ASN A N 1
ATOM 864 C CA . ASN A 1 115 ? -3.329 -0.425 -6.310 1.00 96.06 115 ASN A CA 1
ATOM 865 C C . ASN A 1 115 ? -1.853 -0.852 -6.279 1.00 96.06 115 ASN A C 1
ATOM 867 O O . ASN A 1 115 ? -1.079 -0.426 -7.138 1.00 96.06 115 ASN A O 1
ATOM 871 N N . ILE A 1 116 ? -1.467 -1.699 -5.322 1.00 97.88 116 ILE A N 1
ATOM 872 C CA . ILE A 1 116 ? -0.081 -2.163 -5.186 1.00 97.88 116 ILE A CA 1
ATOM 873 C C . ILE A 1 116 ? 0.326 -2.996 -6.408 1.00 97.88 116 ILE A C 1
ATOM 875 O O . ILE A 1 116 ? 1.382 -2.756 -6.992 1.00 97.88 116 ILE A O 1
ATOM 879 N N . HIS A 1 117 ? -0.535 -3.911 -6.862 1.00 98.50 117 HIS A N 1
ATOM 880 C CA . HIS A 1 117 ? -0.296 -4.676 -8.089 1.00 98.50 117 HIS A CA 1
ATOM 881 C C . HIS A 1 117 ? -0.205 -3.785 -9.335 1.00 98.50 117 HIS A C 1
ATOM 883 O O . HIS A 1 117 ? 0.638 -4.012 -10.200 1.00 98.50 117 HIS A O 1
ATOM 889 N N . TYR A 1 118 ? -1.014 -2.726 -9.426 1.00 97.12 118 TYR A N 1
ATOM 890 C CA . TYR A 1 118 ? -0.872 -1.739 -10.498 1.00 97.12 118 TYR A CA 1
ATOM 891 C C . TYR A 1 118 ? 0.511 -1.060 -10.480 1.00 97.12 118 TYR A C 1
ATOM 893 O O . TYR A 1 118 ? 1.156 -0.945 -11.525 1.00 97.12 118 TYR A O 1
ATOM 901 N N . ARG A 1 119 ? 1.007 -0.652 -9.304 1.00 95.62 119 ARG A N 1
ATOM 902 C CA . ARG A 1 119 ? 2.349 -0.060 -9.164 1.00 95.62 119 ARG A CA 1
ATOM 903 C C . ARG A 1 119 ? 3.457 -1.057 -9.514 1.00 95.62 119 ARG A C 1
ATOM 905 O O . ARG A 1 119 ? 4.346 -0.700 -10.281 1.00 95.62 119 ARG A O 1
ATOM 912 N N . LEU A 1 120 ? 3.375 -2.303 -9.045 1.00 97.69 120 LEU A N 1
ATOM 913 C CA . LEU A 1 120 ? 4.316 -3.366 -9.425 1.00 97.69 120 LEU A CA 1
ATOM 914 C C . LEU A 1 120 ? 4.331 -3.599 -10.940 1.00 97.69 120 LEU A C 1
ATOM 916 O O . LEU A 1 120 ? 5.402 -3.693 -11.535 1.00 97.69 120 LEU A O 1
ATOM 920 N N . GLY A 1 121 ? 3.166 -3.595 -11.593 1.00 97.88 121 GLY A N 1
ATOM 921 C CA . GLY A 1 121 ? 3.095 -3.692 -13.049 1.00 97.88 121 GLY A CA 1
ATOM 922 C C . GLY A 1 121 ? 3.836 -2.554 -13.760 1.00 97.88 121 GLY A C 1
ATOM 923 O O . GLY A 1 121 ? 4.560 -2.795 -14.723 1.00 97.88 121 GLY A O 1
ATOM 924 N N . ARG A 1 122 ? 3.753 -1.319 -13.245 1.00 95.62 122 ARG A N 1
ATOM 925 C CA . ARG A 1 122 ? 4.544 -0.186 -13.764 1.00 95.62 122 ARG A CA 1
ATOM 926 C C . ARG A 1 122 ? 6.049 -0.357 -13.545 1.00 95.62 122 ARG A C 1
ATOM 928 O O . ARG A 1 122 ? 6.817 0.009 -14.430 1.00 95.62 122 ARG A O 1
ATOM 935 N N . VAL A 1 123 ? 6.463 -0.924 -12.411 1.00 95.25 123 VAL A N 1
ATOM 936 C CA . VAL A 1 123 ? 7.876 -1.251 -12.145 1.00 95.25 123 VAL A CA 1
ATOM 937 C C . VAL A 1 123 ? 8.396 -2.270 -13.162 1.00 95.25 123 VAL A C 1
ATOM 939 O O . VAL A 1 123 ? 9.496 -2.103 -13.683 1.00 95.25 123 VAL A O 1
ATOM 942 N N . HIS A 1 124 ? 7.607 -3.293 -13.497 1.00 97.25 124 HIS A N 1
ATOM 943 C CA . HIS A 1 124 ? 7.972 -4.253 -14.542 1.00 97.25 124 HIS A CA 1
ATOM 944 C C . HIS A 1 124 ? 8.092 -3.588 -15.921 1.00 97.25 124 HIS A C 1
ATOM 946 O O . HIS A 1 124 ? 9.090 -3.791 -16.610 1.00 97.25 124 HIS A O 1
ATOM 952 N N . LEU A 1 125 ? 7.137 -2.727 -16.298 1.00 97.12 125 LEU A N 1
ATOM 953 C CA . LEU A 1 125 ? 7.204 -1.990 -17.567 1.00 97.12 125 LEU A CA 1
ATOM 954 C C . LEU A 1 125 ? 8.446 -1.097 -17.675 1.00 97.12 125 LEU A C 1
ATOM 956 O O . LEU A 1 125 ? 9.033 -1.020 -18.751 1.00 97.12 125 LEU A O 1
ATOM 960 N N . HIS A 1 126 ? 8.865 -0.452 -16.583 1.00 94.44 126 HIS A N 1
ATOM 961 C CA . HIS A 1 126 ? 10.085 0.362 -16.566 1.00 94.44 126 HIS A CA 1
ATOM 962 C C . HIS A 1 126 ? 11.346 -0.453 -16.884 1.00 94.44 126 HIS A C 1
ATOM 964 O O . HIS A 1 126 ? 12.269 0.059 -17.505 1.00 94.44 126 HIS A O 1
ATOM 970 N N . HIS A 1 127 ? 11.362 -1.732 -16.511 1.00 94.62 127 HIS A N 1
ATOM 971 C CA . HIS A 1 127 ? 12.447 -2.662 -16.823 1.00 94.62 127 HIS A CA 1
ATOM 972 C C . HIS A 1 127 ? 12.196 -3.476 -18.104 1.00 94.62 127 HIS A C 1
ATOM 974 O O . HIS A 1 127 ? 12.852 -4.491 -18.321 1.00 94.62 127 HIS A O 1
ATOM 980 N N . HIS A 1 128 ? 11.241 -3.058 -18.944 1.00 97.38 128 HIS A N 1
ATOM 981 C CA . HIS A 1 128 ? 10.845 -3.743 -20.180 1.00 97.38 128 HIS A CA 1
ATOM 982 C C . HIS A 1 128 ? 10.336 -5.188 -19.997 1.00 97.38 128 HIS A C 1
ATOM 984 O O . HIS A 1 128 ? 10.246 -5.948 -20.962 1.00 97.38 128 HIS A O 1
ATOM 990 N N . ASP A 1 129 ? 9.927 -5.564 -18.784 1.00 98.06 129 ASP A N 1
ATOM 991 C CA . ASP A 1 129 ? 9.348 -6.873 -18.479 1.00 98.06 129 ASP A CA 1
ATOM 992 C C . ASP A 1 129 ? 7.827 -6.859 -18.699 1.00 98.06 129 ASP A C 1
ATOM 994 O O . ASP A 1 129 ? 7.018 -6.716 -17.779 1.00 98.06 129 ASP A O 1
ATOM 998 N N . VAL A 1 130 ? 7.420 -6.979 -19.963 1.00 98.31 130 VAL A N 1
ATOM 999 C CA . VAL A 1 130 ? 5.998 -7.010 -20.345 1.00 98.31 130 VAL A CA 1
ATOM 1000 C C . VAL A 1 130 ? 5.245 -8.201 -19.723 1.00 98.31 130 VAL A C 1
ATOM 1002 O O . VAL A 1 130 ? 4.146 -7.981 -19.201 1.00 98.31 130 VAL A O 1
ATOM 1005 N N . PRO A 1 131 ? 5.777 -9.443 -19.722 1.00 98.62 131 PRO A N 1
ATOM 1006 C CA . PRO A 1 131 ? 5.103 -10.572 -19.081 1.00 98.62 131 PRO A CA 1
ATOM 1007 C C . PRO A 1 131 ? 4.862 -10.360 -17.581 1.00 98.62 131 PRO A C 1
ATOM 1009 O O . PRO A 1 131 ? 3.746 -10.590 -17.105 1.00 98.62 131 PRO A O 1
ATOM 1012 N N . GLY A 1 132 ? 5.868 -9.871 -16.847 1.00 98.25 132 GLY A N 1
ATOM 1013 C CA . GLY A 1 132 ? 5.738 -9.550 -15.426 1.00 98.25 132 GLY A CA 1
ATOM 1014 C C . GLY A 1 132 ? 4.675 -8.482 -15.176 1.00 98.25 132 GLY A C 1
ATOM 1015 O O . GLY A 1 132 ? 3.797 -8.660 -14.328 1.00 98.25 132 GLY A O 1
ATOM 1016 N N . ALA A 1 133 ? 4.665 -7.424 -15.991 1.00 98.62 133 ALA A N 1
ATOM 1017 C CA . ALA A 1 133 ? 3.664 -6.368 -15.894 1.00 98.62 133 ALA A CA 1
ATOM 1018 C C . ALA A 1 133 ? 2.233 -6.893 -16.079 1.00 98.62 133 ALA A C 1
ATOM 1020 O O . ALA A 1 133 ? 1.351 -6.604 -15.266 1.00 98.62 133 ALA A O 1
ATOM 1021 N N . LEU A 1 134 ? 1.997 -7.712 -17.109 1.00 98.75 134 LEU A N 1
ATOM 1022 C CA . LEU A 1 134 ? 0.687 -8.316 -17.365 1.00 98.75 134 LEU A CA 1
ATOM 1023 C C . LEU A 1 134 ? 0.233 -9.224 -16.216 1.00 98.75 134 LEU A C 1
ATOM 1025 O O . LEU A 1 134 ? -0.944 -9.201 -15.845 1.00 98.75 134 LEU A O 1
ATOM 1029 N N . ALA A 1 135 ? 1.153 -9.991 -15.625 1.00 98.62 135 ALA A N 1
ATOM 1030 C CA . ALA A 1 135 ? 0.854 -10.848 -14.483 1.00 98.62 135 ALA A CA 1
ATOM 1031 C C . ALA A 1 135 ? 0.447 -10.040 -13.240 1.00 98.62 135 ALA A C 1
ATOM 1033 O O . ALA A 1 135 ? -0.468 -10.438 -12.512 1.00 98.62 135 ALA A O 1
ATOM 1034 N N . GLU A 1 136 ? 1.104 -8.910 -12.981 1.00 98.56 136 GLU A N 1
ATOM 1035 C CA . GLU A 1 136 ? 0.731 -8.006 -11.889 1.00 98.56 136 GLU A CA 1
ATOM 1036 C C . GLU A 1 136 ? -0.615 -7.320 -12.164 1.00 98.56 136 GLU A C 1
ATOM 1038 O O . GLU A 1 136 ? -1.512 -7.360 -11.321 1.00 98.56 136 GLU A O 1
ATOM 1043 N N . PHE A 1 137 ? -0.847 -6.799 -13.372 1.00 98.56 137 PHE A N 1
ATOM 1044 C CA . PHE A 1 137 ? -2.137 -6.194 -13.726 1.00 98.56 137 PHE A CA 1
ATOM 1045 C C . PHE A 1 137 ? -3.305 -7.183 -13.643 1.00 98.56 137 PHE A C 1
ATOM 1047 O O . PHE A 1 137 ? -4.397 -6.817 -13.200 1.00 98.56 137 PHE A O 1
ATOM 1054 N N . ALA A 1 138 ? -3.098 -8.449 -14.015 1.00 98.50 138 ALA A N 1
ATOM 1055 C CA . ALA A 1 138 ? -4.112 -9.488 -13.869 1.00 98.50 138 ALA A CA 1
ATOM 1056 C C . ALA A 1 138 ? -4.483 -9.726 -12.394 1.00 98.50 138 ALA A C 1
ATOM 1058 O O . ALA A 1 138 ? -5.673 -9.801 -12.069 1.00 98.50 138 ALA A O 1
ATOM 1059 N N . ARG A 1 139 ? -3.485 -9.781 -11.500 1.00 98.44 139 ARG A N 1
ATOM 1060 C CA . ARG A 1 139 ? -3.690 -9.889 -10.047 1.00 98.44 139 ARG A CA 1
ATOM 1061 C C . ARG A 1 139 ? -4.401 -8.661 -9.482 1.00 98.44 139 ARG A C 1
ATOM 1063 O O . ARG A 1 139 ? -5.384 -8.809 -8.755 1.00 98.44 139 ARG A O 1
ATOM 1070 N N . GLY A 1 140 ? -3.992 -7.463 -9.897 1.00 97.94 140 GLY A N 1
ATOM 1071 C CA . GLY A 1 140 ? -4.640 -6.213 -9.501 1.00 97.94 140 GLY A CA 1
ATOM 1072 C C . GLY A 1 140 ? -6.106 -6.144 -9.933 1.00 97.94 140 GLY A C 1
ATOM 1073 O O . GLY A 1 140 ? -6.980 -5.822 -9.130 1.00 97.94 140 GLY A O 1
ATOM 1074 N N . ARG A 1 141 ? -6.413 -6.553 -11.169 1.00 97.69 141 ARG A N 1
ATOM 1075 C CA . ARG A 1 141 ? -7.790 -6.637 -11.677 1.00 97.69 141 ARG A CA 1
ATOM 1076 C C . ARG A 1 141 ? -8.639 -7.643 -10.900 1.00 97.69 141 ARG A C 1
ATOM 1078 O O . ARG A 1 141 ? -9.817 -7.386 -10.662 1.00 97.69 141 ARG A O 1
ATOM 1085 N N . ALA A 1 142 ? -8.072 -8.785 -10.511 1.00 96.62 142 ALA A N 1
ATOM 1086 C CA . ALA A 1 142 ? -8.776 -9.759 -9.681 1.00 96.62 142 ALA A CA 1
ATOM 1087 C C . ALA A 1 142 ? -9.120 -9.180 -8.298 1.00 96.62 142 ALA A C 1
ATOM 1089 O O . ALA A 1 142 ? -10.244 -9.359 -7.836 1.00 96.62 142 ALA A O 1
ATOM 1090 N N . ALA A 1 143 ? -8.197 -8.443 -7.676 1.00 96.69 143 ALA A N 1
ATOM 1091 C CA . ALA A 1 143 ? -8.446 -7.753 -6.412 1.00 96.69 143 ALA A CA 1
ATOM 1092 C C . ALA A 1 143 ? -9.505 -6.645 -6.543 1.00 96.69 143 ALA A C 1
ATOM 1094 O O . ALA A 1 143 ? -10.461 -6.621 -5.775 1.00 96.69 143 ALA A O 1
ATOM 1095 N N . ALA A 1 144 ? -9.430 -5.806 -7.581 1.00 95.62 144 ALA A N 1
ATOM 1096 C CA . ALA A 1 144 ? -10.417 -4.747 -7.821 1.00 95.62 144 ALA A CA 1
ATOM 1097 C C . ALA A 1 144 ? -11.853 -5.285 -7.981 1.00 95.62 144 ALA A C 1
ATOM 1099 O O . ALA A 1 144 ? -12.813 -4.665 -7.527 1.00 95.62 144 ALA A O 1
ATOM 1100 N N . ARG A 1 145 ? -12.012 -6.470 -8.590 1.00 95.12 145 ARG A N 1
ATOM 1101 C CA . ARG A 1 145 ? -13.316 -7.146 -8.696 1.00 95.12 145 ARG A CA 1
ATOM 1102 C C . ARG A 1 145 ? -13.867 -7.565 -7.335 1.00 95.12 145 ARG A C 1
ATOM 1104 O O . ARG A 1 145 ? -15.071 -7.457 -7.124 1.00 95.12 145 ARG A O 1
ATOM 1111 N N . ARG A 1 146 ? -13.007 -8.025 -6.421 1.00 93.81 146 ARG A N 1
ATOM 1112 C CA . ARG A 1 146 ? -13.414 -8.388 -5.055 1.00 93.81 146 ARG A CA 1
ATOM 1113 C C . ARG A 1 146 ? -13.762 -7.168 -4.207 1.00 93.81 146 ARG A C 1
ATOM 1115 O O . ARG A 1 146 ? -14.683 -7.246 -3.405 1.00 93.81 146 ARG A O 1
ATOM 1122 N N . SER A 1 147 ? -13.109 -6.027 -4.436 1.00 87.62 147 SER A N 1
ATOM 1123 C CA . SER A 1 147 ? -13.381 -4.798 -3.679 1.00 87.62 147 SER A CA 1
ATOM 1124 C C . SER A 1 147 ? -14.685 -4.081 -4.054 1.00 87.62 147 SER A C 1
ATOM 1126 O O . SER A 1 147 ? -14.963 -3.004 -3.528 1.00 87.62 147 SER A O 1
ATOM 1128 N N . ALA A 1 148 ? -15.482 -4.646 -4.971 1.00 73.38 148 ALA A N 1
ATOM 1129 C CA . ALA A 1 148 ? -16.680 -4.035 -5.555 1.00 73.38 148 ALA A CA 1
ATOM 1130 C C . ALA A 1 148 ? -16.436 -2.663 -6.228 1.00 73.38 148 ALA A C 1
ATOM 1132 O O . ALA A 1 148 ? -17.387 -1.936 -6.535 1.00 73.38 148 ALA A O 1
ATOM 1133 N N . SER A 1 149 ? -15.175 -2.307 -6.510 1.00 56.03 149 SER A N 1
ATOM 1134 C CA . SER A 1 149 ? -14.824 -1.058 -7.186 1.00 56.03 149 SER A CA 1
ATOM 1135 C C . SER A 1 149 ? -15.250 -1.110 -8.656 1.00 56.03 149 SER A C 1
ATOM 1137 O O . SER A 1 149 ? -14.623 -1.771 -9.481 1.00 56.03 149 SER A O 1
ATOM 1139 N N . ARG A 1 150 ? -16.311 -0.374 -9.017 1.00 46.50 150 ARG A N 1
ATOM 1140 C CA . ARG A 1 150 ? -16.760 -0.182 -10.415 1.00 46.50 150 ARG A CA 1
ATOM 1141 C C . ARG A 1 150 ? -15.937 0.859 -11.188 1.00 46.50 150 ARG A C 1
ATOM 1143 O O . ARG A 1 150 ? -16.462 1.514 -12.083 1.00 46.50 150 ARG A O 1
ATOM 1150 N N . ARG A 1 151 ? -14.671 1.066 -10.833 1.00 46.19 151 ARG A N 1
ATOM 1151 C CA . ARG A 1 151 ? -13.752 1.915 -11.601 1.00 46.19 151 ARG A CA 1
ATOM 1152 C C . ARG A 1 151 ? -12.506 1.101 -11.923 1.00 46.19 151 ARG A C 1
ATOM 1154 O O . ARG A 1 151 ? -11.547 1.100 -11.155 1.00 46.19 151 ARG A O 1
ATOM 1161 N N . ALA A 1 152 ? -12.609 0.358 -13.021 1.00 40.62 152 ALA A N 1
ATOM 1162 C CA . ALA A 1 152 ? -11.489 -0.112 -13.826 1.00 40.62 152 ALA A CA 1
ATOM 1163 C C . ALA A 1 152 ? -11.411 0.777 -15.070 1.00 40.62 152 ALA A C 1
ATOM 1165 O O . ALA A 1 152 ? -12.498 1.211 -15.520 1.00 40.62 152 ALA A O 1
#

Secondary structure (DSSP, 8-state):
-------SPPPS-BPPHHHHHHHHHHHHHHHHHHHHH-S--HHHHHHHHHHHHHHHHHSB--HHHHHHHHHHHHHHHHHHHHHHHHTT-HHHHHHHHHHHHHHHHHTT-HHHHHHHHHHHHHHHHHTT-HHHHHHHHHHHHHHHHHTT----

Sequence (152 aa):
MVTMTGKGGPLPINIETADVADLEAAVGVLRALDYRQGGGFCRDAVRVVKTASLLLHWGTVPDRLRARLHTVLADVHNLLGWTEFDTGHPVPARRRFERALGLAAEAGNDSLVANIHYRLGRVHLHHHDVPGALAEFARGRAAARRSASRRA

Foldseek 3Di:
DDDDDDPPAADAAADDPVNLVVLVVLLVVLVVCCVVPNLPDDPSLVVSLVSLVSCQRRYPADPVSQLSSLQSNLSSLLSVLRNCLVVPNNVSSVVSLVSSLVSCVVSVPLQSNLVSLCVQLVSCVVVVNNVRSVVSNVRSVVSCVVNVPPPD

Organism: NCBI:txid1292037